Protein AF-A0A2M8NS88-F1 (afdb_monomer)

Foldseek 3Di:
DKDWDADPDDPDTDTDDDDDQDPPDPWAADADVVVVRDRPPGTDDQDPNRD

Secondary structure (DSSP, 8-state):
--EEE--SSSS--EEE------TT-S--B--SGGGTT-TTSSBPPPPTT--

Structure (mmCIF, N/CA/C/O backbone):
data_AF-A0A2M8NS88-F1
#
_entry.id   AF-A0A2M8NS88-F1
#
loop_
_atom_site.group_PDB
_atom_site.id
_atom_site.type_symbol
_atom_site.label_atom_id
_atom_site.label_alt_id
_atom_site.label_comp_id
_atom_site.label_asym_id
_atom_site.label_entity_id
_atom_site.label_seq_id
_atom_site.pdbx_PDB_ins_code
_atom_site.Cartn_x
_atom_site.Cartn_y
_atom_site.Cartn_z
_atom_site.occupancy
_atom_site.B_iso_or_equiv
_atom_site.auth_seq_id
_atom_site.auth_comp_id
_atom_site.auth_asym_id
_atom_site.auth_atom_id
_atom_site.pdbx_PDB_model_num
ATOM 1 N N . MET A 1 1 ? 9.937 -4.831 6.598 1.00 53.03 1 MET A N 1
ATOM 2 C CA . MET A 1 1 ? 10.016 -4.916 8.081 1.00 53.03 1 MET A CA 1
ATOM 3 C C . MET A 1 1 ? 8.993 -3.934 8.649 1.00 53.03 1 MET A C 1
ATOM 5 O O . MET A 1 1 ? 8.897 -2.840 8.114 1.00 53.03 1 MET A O 1
ATOM 9 N N . LEU A 1 2 ? 8.202 -4.287 9.664 1.00 64.25 2 LEU A N 1
ATOM 10 C CA . LEU A 1 2 ? 7.131 -3.417 10.177 1.00 64.25 2 LEU A CA 1
ATOM 11 C C . LEU A 1 2 ? 7.674 -2.445 11.237 1.00 64.25 2 LEU A C 1
ATOM 13 O O . LEU A 1 2 ? 8.324 -2.886 12.183 1.00 64.25 2 LEU A O 1
ATOM 17 N N . LYS A 1 3 ? 7.392 -1.139 11.122 1.00 68.25 3 LYS A N 1
ATOM 18 C CA . LYS A 1 3 ? 7.671 -0.162 12.191 1.00 68.25 3 LYS A CA 1
ATOM 19 C C . LYS A 1 3 ? 6.349 0.372 12.746 1.00 68.25 3 LYS A C 1
ATOM 21 O O . LYS A 1 3 ? 5.643 1.109 12.063 1.00 68.25 3 LYS A O 1
ATOM 26 N N . LYS A 1 4 ? 6.022 0.009 13.989 1.00 62.84 4 LYS A N 1
ATOM 27 C CA . LYS A 1 4 ? 4.848 0.513 14.719 1.00 62.84 4 LYS A CA 1
ATOM 28 C C . LYS A 1 4 ? 5.266 1.709 15.577 1.00 62.84 4 LYS A C 1
ATOM 30 O O . LYS A 1 4 ? 6.156 1.573 16.412 1.00 62.84 4 LYS A O 1
ATOM 35 N N . GLN A 1 5 ? 4.644 2.869 15.374 1.00 65.69 5 GLN A N 1
ATOM 36 C CA . GLN A 1 5 ? 4.815 4.043 16.237 1.00 65.69 5 GLN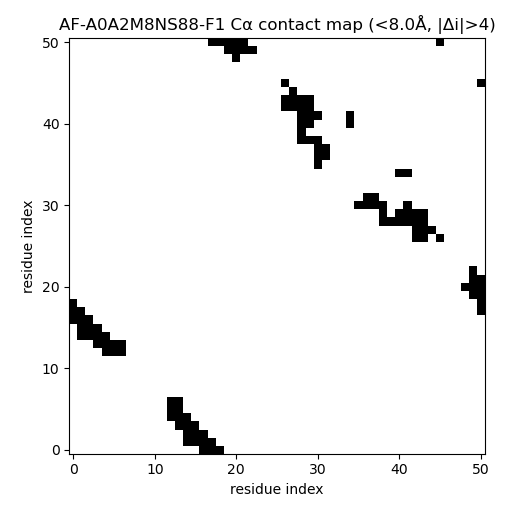 A CA 1
ATOM 37 C C . GLN A 1 5 ? 3.471 4.362 16.901 1.00 65.69 5 GLN A C 1
ATOM 39 O O . GLN A 1 5 ? 2.478 4.588 16.215 1.00 65.69 5 GLN A O 1
ATOM 44 N N . SER A 1 6 ? 3.435 4.345 18.237 1.00 56.69 6 SER A N 1
ATOM 45 C CA . SER A 1 6 ? 2.271 4.807 18.999 1.00 56.69 6 SER A CA 1
ATOM 46 C C . SER A 1 6 ? 2.255 6.331 18.973 1.00 56.69 6 SER A C 1
ATOM 48 O O . SER A 1 6 ? 3.223 6.961 19.393 1.00 56.69 6 SER A O 1
ATOM 50 N N . VAL A 1 7 ? 1.186 6.923 18.449 1.00 59.91 7 VAL A N 1
ATOM 51 C CA . VAL A 1 7 ? 0.960 8.368 18.528 1.00 59.91 7 VAL A CA 1
ATOM 52 C C . VAL A 1 7 ? -0.109 8.570 19.597 1.00 59.91 7 VAL A C 1
ATOM 54 O O . VAL A 1 7 ? -1.2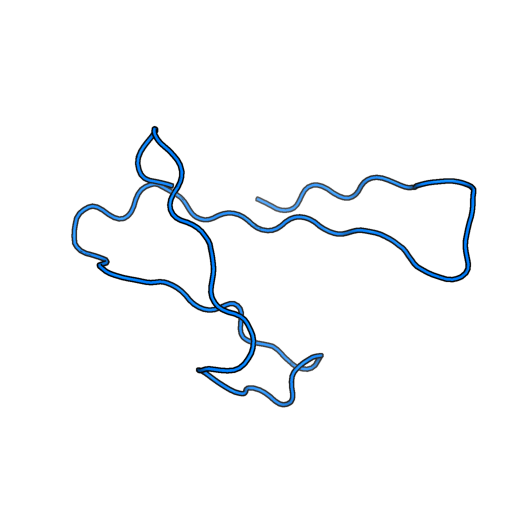79 8.295 19.354 1.00 59.91 7 VAL A O 1
ATOM 57 N N . GLU A 1 8 ? 0.283 9.012 20.794 1.00 60.88 8 GLU A N 1
ATOM 58 C CA . GLU A 1 8 ? -0.595 9.196 21.968 1.00 60.88 8 GLU A CA 1
ATOM 59 C C . GLU A 1 8 ? -1.565 10.392 21.849 1.00 60.88 8 GLU A C 1
ATOM 61 O O . GLU A 1 8 ? -1.757 11.146 22.797 1.00 60.88 8 GLU A O 1
ATOM 66 N N . LYS A 1 9 ? -2.207 10.591 20.692 1.00 56.03 9 LYS A N 1
ATOM 67 C CA . LYS A 1 9 ? -3.332 11.528 20.534 1.00 56.03 9 LYS A CA 1
ATOM 68 C C . LYS A 1 9 ? -4.279 11.064 19.423 1.00 56.03 9 LYS A C 1
ATOM 70 O O . LYS A 1 9 ? -4.300 11.643 18.342 1.00 56.03 9 LYS A O 1
ATOM 75 N N . GLY A 1 10 ? -5.079 10.026 19.678 1.00 56.38 10 GLY A N 1
ATOM 76 C CA . GLY A 1 10 ? -6.221 9.692 18.819 1.00 56.38 10 GLY A CA 1
ATOM 77 C C . GLY A 1 10 ? -6.631 8.221 18.808 1.00 56.38 10 GLY A C 1
ATOM 78 O O . GLY A 1 10 ? -5.847 7.333 19.112 1.00 56.38 10 GLY A O 1
ATOM 79 N N . LYS A 1 11 ? -7.883 7.980 18.401 1.00 77.25 11 LYS A N 1
ATOM 80 C CA . LYS A 1 11 ? -8.589 6.686 18.278 1.00 77.25 11 LYS A CA 1
ATOM 81 C C . LYS A 1 11 ? -7.962 5.686 17.280 1.00 77.25 11 LYS A C 1
ATOM 83 O O . LYS A 1 11 ? -8.593 4.684 16.962 1.00 77.25 11 LYS A O 1
ATOM 88 N N . PHE A 1 12 ? -6.765 5.963 16.760 1.00 75.38 12 PHE A N 1
ATOM 89 C CA . PHE A 1 12 ? -6.118 5.206 15.690 1.00 75.38 12 PHE A CA 1
ATOM 90 C C . PHE A 1 12 ? -4.604 5.114 15.905 1.00 75.38 12 PHE A C 1
ATOM 92 O O . PHE A 1 12 ? -3.978 6.039 16.418 1.00 75.38 12 PHE A O 1
ATOM 99 N N . ILE A 1 13 ? -4.013 4.003 15.457 1.00 84.44 13 ILE A N 1
ATOM 100 C CA . ILE A 1 13 ? -2.565 3.764 15.470 1.00 84.44 13 ILE A CA 1
ATOM 101 C C . ILE A 1 13 ? -2.049 3.853 14.035 1.00 84.44 13 ILE A C 1
ATOM 103 O O . ILE A 1 13 ? -2.559 3.168 13.151 1.00 84.44 13 ILE A O 1
ATOM 107 N N . LYS A 1 14 ? -1.008 4.661 13.807 1.00 87.69 14 LYS A N 1
ATOM 108 C CA . LYS A 1 14 ? -0.349 4.749 12.500 1.00 87.69 14 LYS A CA 1
ATOM 109 C C . LYS A 1 14 ? 0.650 3.603 12.330 1.00 87.69 14 LYS A C 1
ATOM 111 O O . LYS A 1 14 ? 1.526 3.395 13.170 1.00 87.69 14 LYS A O 1
ATOM 116 N N . VAL A 1 15 ? 0.539 2.891 11.214 1.00 90.88 15 VAL A N 1
ATOM 117 C CA . VAL A 1 15 ? 1.446 1.804 10.833 1.00 90.88 15 VAL A CA 1
ATOM 118 C C . VAL A 1 15 ? 2.065 2.140 9.483 1.00 90.88 15 VAL A C 1
ATOM 120 O O . VAL A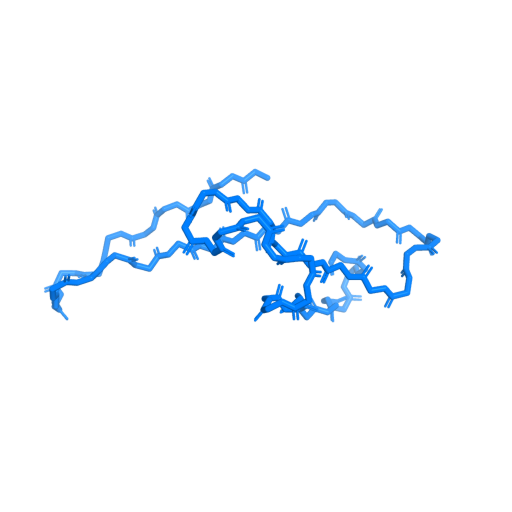 1 15 ? 1.354 2.514 8.555 1.00 90.88 15 VAL A O 1
ATOM 123 N N . THR A 1 16 ? 3.390 2.021 9.380 1.00 92.88 16 THR A N 1
ATOM 124 C CA . THR A 1 16 ? 4.117 2.244 8.126 1.00 92.88 16 THR A CA 1
ATOM 125 C C . THR A 1 16 ? 4.658 0.920 7.602 1.00 92.88 16 THR A C 1
ATOM 127 O O . THR A 1 16 ? 5.387 0.214 8.306 1.00 92.88 16 THR A O 1
ATOM 130 N N . PHE A 1 17 ? 4.334 0.623 6.346 1.00 93.50 17 PHE A N 1
ATOM 131 C CA . PHE A 1 17 ? 4.828 -0.528 5.598 1.00 93.50 17 PHE A CA 1
ATOM 132 C C . PHE A 1 17 ? 5.870 -0.075 4.576 1.00 93.50 17 PHE A C 1
ATOM 134 O O . PHE A 1 17 ? 5.790 1.033 4.053 1.00 93.50 17 PHE A O 1
ATOM 141 N N . TYR A 1 18 ? 6.854 -0.929 4.306 1.00 92.50 18 TYR A N 1
ATOM 142 C CA . TYR A 1 18 ? 7.822 -0.725 3.234 1.00 92.50 18 TYR A CA 1
ATOM 143 C C . TYR A 1 18 ? 8.323 -2.066 2.710 1.00 92.50 18 TYR A C 1
ATOM 145 O O . TYR A 1 18 ? 8.425 -3.049 3.459 1.00 92.50 18 TYR A O 1
ATOM 153 N N . THR A 1 19 ? 8.686 -2.069 1.435 1.00 89.75 19 THR A N 1
ATOM 154 C CA . THR A 1 19 ? 9.323 -3.187 0.746 1.00 89.75 19 THR A CA 1
ATOM 155 C C . THR A 1 19 ? 10.837 -2.995 0.680 1.00 89.75 19 THR A C 1
ATOM 157 O O . THR A 1 19 ? 11.368 -1.921 0.967 1.00 89.75 19 TH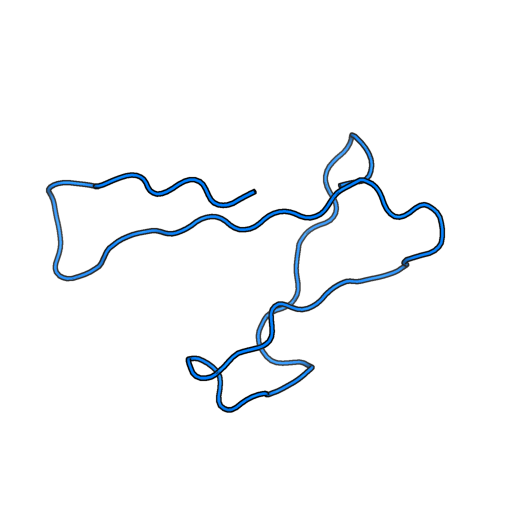R A O 1
ATOM 160 N N . HIS A 1 20 ? 11.566 -4.062 0.358 1.00 89.06 20 HIS A N 1
ATOM 161 C CA . HIS A 1 20 ? 12.941 -3.906 -0.121 1.00 89.06 20 HIS A CA 1
ATOM 162 C C . HIS A 1 20 ? 12.918 -3.289 -1.521 1.00 89.06 20 HIS A C 1
ATOM 164 O O . HIS A 1 20 ? 11.871 -3.270 -2.161 1.00 89.06 20 HIS A O 1
ATOM 170 N N . ALA A 1 21 ? 14.059 -2.800 -2.006 1.00 85.00 21 ALA A N 1
ATOM 171 C CA . ALA A 1 21 ? 14.124 -2.276 -3.361 1.00 85.00 21 ALA A CA 1
ATOM 172 C C . ALA A 1 21 ? 13.888 -3.409 -4.372 1.00 85.00 21 ALA A C 1
ATOM 174 O O . ALA A 1 21 ? 14.696 -4.336 -4.470 1.00 85.00 21 ALA A O 1
ATOM 175 N N . ILE A 1 22 ? 12.782 -3.339 -5.116 1.00 85.94 22 ILE A N 1
ATOM 176 C CA . ILE A 1 22 ? 12.436 -4.309 -6.160 1.00 85.94 22 ILE A CA 1
ATOM 177 C C . ILE A 1 22 ? 12.734 -3.64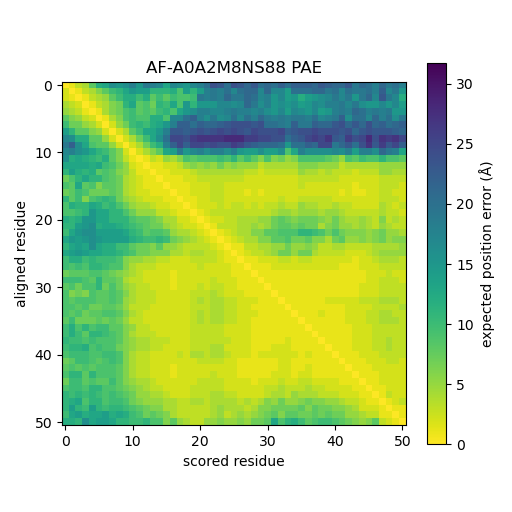6 -7.502 1.00 85.94 22 ILE A C 1
ATOM 179 O O . ILE A 1 22 ? 11.967 -2.815 -7.985 1.00 85.94 22 ILE A O 1
ATOM 183 N N . LYS A 1 23 ? 13.882 -3.990 -8.097 1.00 80.12 23 LYS A N 1
ATOM 184 C CA . LYS A 1 23 ? 14.395 -3.325 -9.309 1.00 80.12 23 LYS A CA 1
ATOM 185 C C . LYS A 1 23 ? 13.419 -3.369 -10.488 1.00 80.12 23 LYS A C 1
ATOM 187 O O . LYS A 1 23 ? 13.369 -2.418 -11.258 1.00 80.12 23 LYS A O 1
ATOM 192 N N . GLU A 1 24 ? 12.651 -4.447 -10.602 1.00 85.88 24 GLU A N 1
ATOM 193 C CA . GLU A 1 24 ? 11.766 -4.719 -11.741 1.00 85.88 24 GLU A CA 1
ATOM 194 C C . GLU A 1 24 ? 10.312 -4.285 -11.501 1.00 85.88 24 GLU A C 1
ATOM 196 O O . GLU A 1 24 ? 9.504 -4.303 -12.426 1.00 85.88 24 GLU A O 1
ATOM 201 N N . ALA A 1 25 ? 9.960 -3.859 -10.283 1.00 87.00 25 ALA A N 1
ATOM 202 C CA . ALA A 1 25 ? 8.601 -3.429 -9.980 1.00 87.00 25 ALA A CA 1
ATOM 203 C C . ALA A 1 25 ? 8.370 -1.972 -10.408 1.00 87.00 25 ALA A C 1
ATOM 205 O O . ALA A 1 25 ? 9.069 -1.041 -9.979 1.00 87.00 25 ALA A O 1
ATOM 206 N N . SER A 1 26 ? 7.336 -1.769 -11.224 1.00 89.25 26 SER A N 1
ATOM 207 C CA . SER A 1 2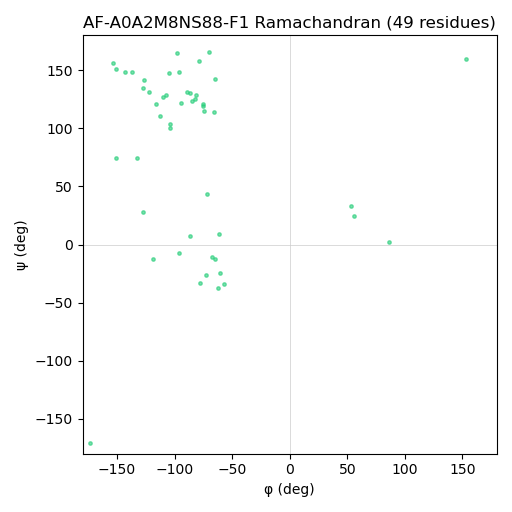6 ? 6.815 -0.444 -11.574 1.00 89.25 26 SER A CA 1
ATOM 208 C C . SER A 1 26 ? 5.944 0.150 -10.466 1.00 89.25 26 SER A C 1
ATOM 210 O O . SER A 1 26 ? 5.944 1.362 -10.272 1.00 89.25 26 SER A O 1
ATOM 212 N N . SER A 1 27 ? 5.220 -0.698 -9.732 1.00 91.44 27 SER A N 1
ATOM 213 C CA . SER A 1 27 ? 4.266 -0.319 -8.687 1.00 91.44 27 SER A CA 1
ATOM 214 C C . SER A 1 27 ? 4.120 -1.432 -7.650 1.00 91.44 27 SER A C 1
ATOM 216 O O . SER A 1 27 ? 4.344 -2.601 -7.961 1.00 91.44 27 SER A O 1
ATOM 218 N N . ALA A 1 28 ? 3.694 -1.073 -6.440 1.00 93.25 28 ALA A N 1
ATOM 219 C CA . ALA A 1 28 ? 3.336 -2.014 -5.384 1.00 93.25 28 ALA A CA 1
ATOM 220 C C . ALA A 1 28 ? 2.048 -1.557 -4.688 1.00 93.25 28 ALA A C 1
ATOM 222 O O . ALA A 1 28 ? 1.793 -0.357 -4.571 1.00 93.25 28 ALA A O 1
ATOM 223 N N . PHE A 1 29 ? 1.257 -2.518 -4.219 1.00 96.44 29 PHE A N 1
ATOM 224 C CA . PHE A 1 29 ? 0.028 -2.288 -3.465 1.00 96.44 29 PHE A CA 1
ATOM 225 C C . PHE A 1 29 ? 0.084 -3.075 -2.159 1.00 96.44 29 PHE A C 1
ATOM 227 O O . PHE A 1 29 ? 0.587 -4.200 -2.126 1.00 96.44 29 PHE A O 1
ATOM 234 N N . LEU A 1 30 ? -0.422 -2.481 -1.079 1.00 96.75 30 LEU A N 1
ATOM 235 C CA . LEU A 1 30 ? -0.566 -3.171 0.197 1.00 96.75 30 LEU A CA 1
ATOM 236 C C . LEU A 1 30 ? -1.891 -3.939 0.198 1.00 96.75 30 LEU A C 1
ATOM 238 O O . LEU A 1 30 ? -2.947 -3.343 0.009 1.00 96.75 30 LEU A O 1
ATOM 242 N N . VAL A 1 31 ? -1.837 -5.250 0.426 1.00 97.69 31 VAL A N 1
ATOM 243 C CA . VAL A 1 31 ? -3.010 -6.135 0.386 1.00 97.69 31 VAL A CA 1
ATOM 244 C C . VAL A 1 31 ? -3.090 -6.942 1.679 1.00 97.69 31 VAL A C 1
ATOM 246 O O . VAL A 1 31 ? -2.076 -7.469 2.142 1.00 97.69 31 VAL A O 1
ATOM 249 N N . GLY A 1 32 ? -4.281 -7.023 2.268 1.00 97.00 32 GLY A N 1
ATOM 250 C CA . GLY A 1 32 ? -4.558 -7.803 3.469 1.00 97.00 32 GLY A CA 1
ATOM 251 C C . GLY A 1 32 ? -6.045 -7.837 3.822 1.00 97.00 32 GLY A C 1
ATOM 252 O O . GLY A 1 32 ? -6.907 -7.397 3.070 1.00 97.00 32 GLY A O 1
ATOM 253 N N . ASP A 1 33 ? -6.360 -8.355 5.000 1.00 97.69 33 ASP A N 1
ATOM 254 C CA . ASP A 1 33 ? -7.732 -8.414 5.513 1.00 97.69 33 ASP A CA 1
ATOM 255 C C . ASP A 1 33 ? -8.363 -7.025 5.719 1.00 97.69 33 ASP A C 1
ATOM 257 O O . ASP A 1 33 ? -9.534 -6.824 5.418 1.00 97.69 33 ASP A O 1
ATOM 261 N N . PHE A 1 34 ? -7.582 -6.042 6.166 1.00 95.06 34 PHE A N 1
ATOM 262 C CA . PHE A 1 34 ? -8.033 -4.672 6.433 1.00 95.06 34 PHE A CA 1
ATOM 263 C C . PHE A 1 34 ? -8.512 -3.904 5.186 1.00 95.06 34 PHE A C 1
ATOM 265 O O . PHE A 1 34 ? -9.083 -2.822 5.331 1.00 95.06 34 PHE A O 1
ATOM 272 N N . ASN A 1 35 ? -8.252 -4.418 3.978 1.00 96.56 35 ASN A N 1
ATOM 273 C CA . ASN A 1 35 ? -8.733 -3.853 2.718 1.00 96.56 35 ASN A CA 1
ATOM 274 C C . ASN A 1 35 ? -9.452 -4.880 1.832 1.00 96.56 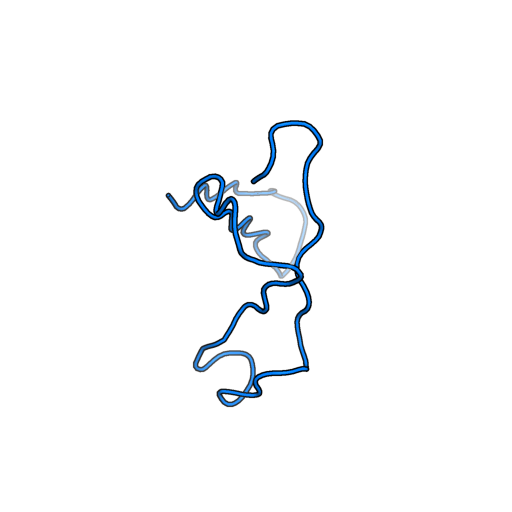35 ASN A C 1
ATOM 276 O O . ASN A 1 35 ? -9.435 -4.737 0.608 1.00 96.56 35 ASN A O 1
ATOM 280 N N . ASP A 1 36 ? -10.054 -5.908 2.441 1.00 98.12 36 ASP A N 1
ATOM 281 C CA . ASP A 1 36 ? -10.809 -6.962 1.749 1.00 98.12 36 ASP A CA 1
ATOM 282 C C . ASP A 1 36 ? -10.005 -7.638 0.626 1.00 98.12 36 ASP A C 1
ATOM 284 O O . ASP A 1 36 ? -10.547 -8.014 -0.413 1.00 98.12 36 ASP A O 1
ATOM 288 N N . TRP A 1 37 ? -8.686 -7.756 0.813 1.00 97.50 37 TRP A N 1
ATOM 289 C CA . TRP A 1 37 ? -7.748 -8.285 -0.179 1.00 97.50 37 TRP A CA 1
ATOM 290 C C . TRP A 1 37 ? -7.780 -7.557 -1.533 1.00 97.50 37 TRP A C 1
ATOM 292 O O . TRP A 1 37 ? -7.397 -8.114 -2.560 1.00 97.50 37 TRP A O 1
ATOM 302 N N . ASN A 1 38 ? -8.208 -6.294 -1.560 1.00 98.06 38 ASN A N 1
ATOM 303 C CA . ASN A 1 38 ? -8.302 -5.529 -2.793 1.00 98.06 38 ASN A CA 1
ATOM 304 C C . ASN A 1 38 ? -6.918 -5.083 -3.290 1.00 98.06 38 ASN A C 1
ATOM 306 O O . ASN A 1 38 ? -6.279 -4.208 -2.698 1.00 98.06 38 ASN A O 1
ATOM 310 N N . GLU A 1 39 ? -6.523 -5.606 -4.450 1.00 97.62 39 GLU A N 1
ATOM 311 C CA . GLU A 1 39 ? -5.208 -5.407 -5.071 1.00 97.62 39 GLU A CA 1
ATOM 312 C C . GLU A 1 39 ? -4.916 -3.976 -5.553 1.00 97.62 39 GLU A C 1
ATOM 314 O O 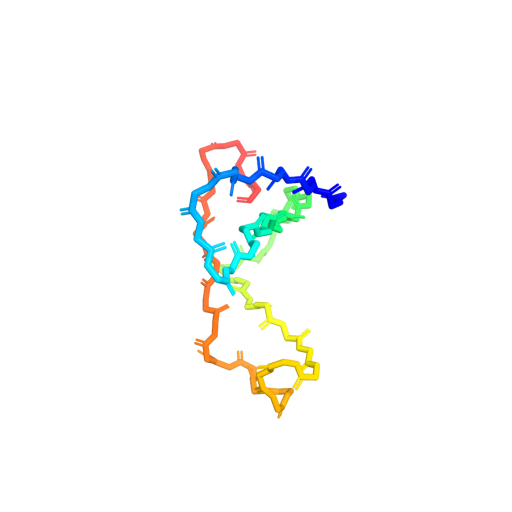. GLU A 1 39 ? -3.776 -3.667 -5.878 1.00 97.62 39 GLU A O 1
ATOM 319 N N . THR A 1 40 ? -5.912 -3.086 -5.592 1.00 97.38 40 THR A N 1
ATOM 320 C CA . THR A 1 40 ? -5.774 -1.722 -6.151 1.00 97.38 40 THR A CA 1
ATOM 321 C C . THR A 1 40 ? -6.035 -0.600 -5.149 1.00 97.38 40 THR A C 1
ATOM 323 O O . THR A 1 40 ? -5.726 0.560 -5.411 1.00 97.38 40 THR A O 1
ATOM 326 N N . SER A 1 41 ? -6.592 -0.929 -3.983 1.00 97.62 41 SER A N 1
ATOM 327 C CA . SER A 1 41 ? -7.125 0.051 -3.028 1.00 97.62 41 SER A CA 1
ATOM 328 C C . SER A 1 41 ? -6.062 0.868 -2.282 1.00 97.62 41 SER A C 1
ATOM 330 O O . SER A 1 41 ? -6.346 1.978 -1.838 1.00 97.62 41 SER A O 1
ATOM 332 N N . HIS A 1 42 ? -4.851 0.326 -2.118 1.00 97.50 42 HIS A N 1
ATOM 333 C CA . HIS A 1 42 ? -3.789 0.919 -1.297 1.00 97.50 42 HIS A CA 1
ATOM 334 C C . HIS A 1 42 ? -2.444 0.942 -2.049 1.00 97.50 42 HIS A C 1
ATOM 336 O O . HIS A 1 42 ? -1.558 0.133 -1.751 1.00 97.50 42 HIS A O 1
ATOM 342 N N . PRO A 1 43 ? -2.271 1.840 -3.039 1.00 96.75 43 PRO A N 1
ATOM 343 C CA . PRO A 1 43 ? -1.003 1.999 -3.749 1.00 96.75 43 PRO A CA 1
ATOM 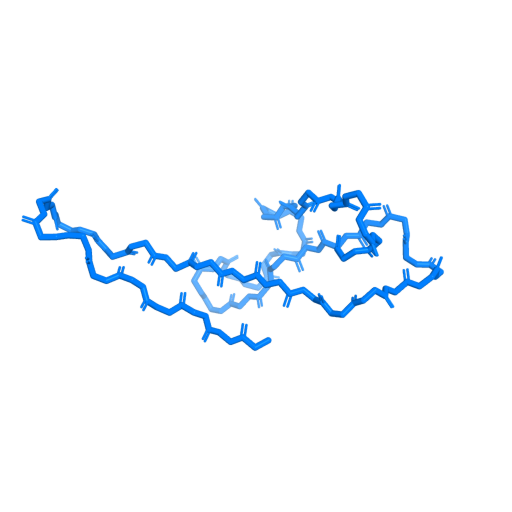344 C C . PRO A 1 43 ? 0.111 2.502 -2.818 1.00 96.75 43 PRO A C 1
ATOM 346 O O . PRO A 1 43 ? -0.117 3.350 -1.954 1.00 96.75 43 PRO A O 1
ATOM 349 N N . MET A 1 44 ? 1.330 1.994 -3.012 1.00 94.94 44 MET A N 1
ATOM 350 C CA . MET A 1 44 ? 2.536 2.430 -2.300 1.00 94.94 44 MET A CA 1
ATOM 351 C C . MET A 1 44 ? 3.322 3.468 -3.112 1.00 94.94 44 MET A C 1
ATOM 353 O O . MET A 1 44 ? 3.353 3.426 -4.341 1.00 94.94 44 MET A O 1
ATOM 357 N N . GLU A 1 45 ? 3.995 4.385 -2.416 1.00 93.00 45 GLU A N 1
ATOM 358 C CA . GLU A 1 45 ? 4.879 5.381 -3.030 1.00 93.00 45 GLU A CA 1
ATOM 359 C C . GLU A 1 45 ? 6.308 4.839 -3.149 1.00 93.00 45 GLU A C 1
ATOM 361 O O . GLU A 1 45 ? 6.870 4.350 -2.167 1.00 93.00 45 GLU A O 1
ATOM 366 N N . LYS A 1 46 ? 6.904 4.968 -4.341 1.00 91.06 46 LYS A N 1
ATOM 367 C CA . LYS A 1 46 ? 8.299 4.589 -4.584 1.00 91.06 46 LYS A CA 1
ATOM 368 C C . LYS A 1 46 ? 9.240 5.626 -3.980 1.00 91.06 46 LYS A C 1
ATOM 370 O O . LYS A 1 46 ? 9.249 6.791 -4.381 1.00 91.06 46 LYS A O 1
ATOM 375 N N . LEU A 1 47 ? 10.066 5.193 -3.041 1.00 89.38 47 LEU A N 1
ATOM 376 C CA . LEU A 1 47 ? 11.066 6.018 -2.386 1.00 89.38 47 LEU A CA 1
ATOM 377 C C . LEU A 1 47 ? 12.304 6.194 -3.276 1.00 89.38 47 LEU A C 1
ATOM 379 O O . LEU A 1 47 ? 12.608 5.394 -4.162 1.00 89.38 47 LEU A O 1
ATOM 383 N N . LYS A 1 48 ? 13.072 7.258 -3.011 1.00 87.56 48 LYS A N 1
ATOM 384 C CA . LYS A 1 48 ? 14.276 7.615 -3.790 1.00 87.56 48 LYS A CA 1
ATOM 385 C C . LYS A 1 48 ? 15.369 6.544 -3.772 1.00 87.56 48 LYS A C 1
ATOM 387 O O . LYS A 1 48 ? 16.193 6.506 -4.677 1.00 87.56 48 LYS A O 1
ATOM 392 N N . ASP A 1 49 ? 15.390 5.697 -2.748 1.00 84.81 49 ASP A N 1
ATOM 393 C CA . ASP A 1 49 ? 16.331 4.580 -2.614 1.00 84.81 49 ASP A CA 1
ATOM 394 C C . ASP A 1 49 ? 15.851 3.294 -3.313 1.00 84.81 49 ASP A C 1
ATOM 396 O O . ASP A 1 49 ? 16.487 2.246 -3.202 1.00 84.81 49 ASP A O 1
ATOM 400 N N . GLY A 1 50 ? 14.746 3.379 -4.058 1.00 77.19 50 GLY A N 1
ATOM 401 C CA . GLY A 1 50 ? 14.173 2.288 -4.836 1.00 77.19 50 GLY A CA 1
ATOM 402 C C . GLY A 1 50 ? 13.222 1.380 -4.059 1.00 77.19 50 GLY A C 1
ATOM 403 O O . GLY A 1 50 ? 12.764 0.400 -4.649 1.00 77.19 50 GLY A O 1
ATOM 404 N N . ARG A 1 51 ? 12.951 1.674 -2.779 1.00 74.81 51 ARG A N 1
ATOM 405 C CA . ARG A 1 51 ? 11.973 0.958 -1.945 1.00 74.81 51 ARG A CA 1
ATOM 406 C C . ARG A 1 51 ? 10.533 1.385 -2.173 1.00 74.81 51 ARG A C 1
ATOM 408 O O . ARG A 1 51 ? 10.320 2.495 -2.704 1.00 74.81 51 ARG A O 1
#

pLDDT: mean 84.82, std 13.63, range [53.03, 98.12]

Solvent-accessible surface area (backbone atoms only — not comparable to full-atom values): 3525 Å² total; per-residue (Å²): 110,84,52,82,52,86,55,100,79,63,102,60,76,60,72,53,82,60,65,72,62,49,90,86,59,91,75,53,52,62,65,41,79,95,55,76,57,35,75,75,79,37,72,57,80,79,42,97,84,48,48

Sequence (51 aa):
MLKKQSVEKGKFIKVTFYTHAIKEASSAFLVGDFNDWNETSHPMEKLKDGR

Radius of gyration: 13.0 Å; Cα contacts (8 Å, |Δi|>4): 57; chains: 1; bounding box: 27×20×34 Å

Mean predicted aligned error: 6.91 Å